Protein AF-A0A1Q7I2U2-F1 (afdb_monomer_lite)

Foldseek 3Di:
DDDPDDPDPDPDDDDPVNVVVVVVVVVVVVLCVVVVNDDDCVSVVNQQDKFKKWWWWQDPVPGIDIDIDIDGDPDDDDQWDFAQDADPVRHGRRGTTGTDDIDGD

Structure (mmCIF, N/CA/C/O backbone):
data_AF-A0A1Q7I2U2-F1
#
_entry.id   AF-A0A1Q7I2U2-F1
#
loop_
_atom_site.group_PDB
_atom_site.id
_atom_site.type_symbol
_atom_site.label_atom_id
_atom_site.label_alt_id
_atom_site.label_comp_id
_atom_site.label_asym_id
_atom_site.label_entity_id
_atom_site.label_seq_id
_atom_site.pdbx_PDB_ins_code
_atom_site.Cartn_x
_atom_site.Cartn_y
_atom_site.Cartn_z
_atom_site.occupancy
_atom_site.B_iso_or_equiv
_atom_site.auth_seq_id
_atom_site.auth_comp_id
_atom_site.auth_asym_id
_a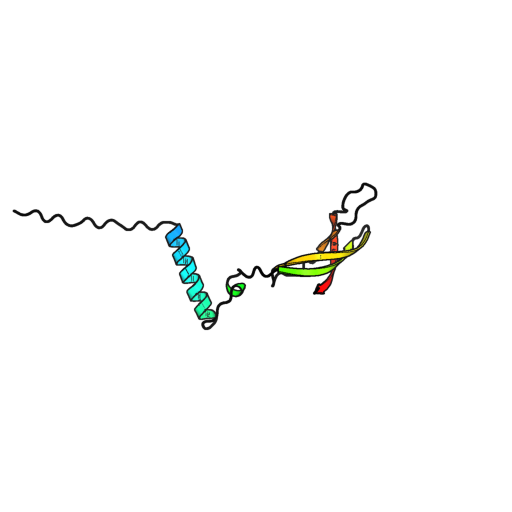tom_site.auth_atom_id
_atom_site.pdbx_PDB_model_num
ATOM 1 N N . MET A 1 1 ? -38.841 36.079 50.024 1.00 41.06 1 MET A N 1
ATOM 2 C CA . MET A 1 1 ? -39.007 35.279 48.791 1.00 41.06 1 MET A CA 1
ATOM 3 C C . MET A 1 1 ? -37.621 35.013 48.228 1.00 41.06 1 MET A C 1
ATOM 5 O O . MET A 1 1 ? -36.974 35.959 47.807 1.00 41.06 1 MET A O 1
ATOM 9 N N . ALA A 1 2 ? -37.126 33.779 48.329 1.00 47.91 2 ALA A N 1
ATOM 10 C CA . ALA A 1 2 ? -35.816 33.395 47.809 1.00 47.91 2 ALA A CA 1
ATOM 11 C C . ALA A 1 2 ? -36.003 32.769 46.422 1.00 47.91 2 ALA A C 1
ATOM 13 O O . ALA A 1 2 ? -36.663 31.742 46.289 1.00 47.91 2 ALA A O 1
ATOM 14 N N . THR A 1 3 ? -35.464 33.411 45.390 1.00 49.97 3 THR A N 1
ATOM 15 C CA . THR A 1 3 ? -35.403 32.873 44.030 1.00 49.97 3 THR A CA 1
ATOM 16 C C . THR A 1 3 ? -34.337 31.786 43.974 1.00 49.97 3 THR A C 1
ATOM 18 O O . THR A 1 3 ? -33.142 32.072 43.913 1.00 49.97 3 THR A O 1
ATOM 21 N N . THR A 1 4 ? -34.765 30.528 44.008 1.00 52.25 4 THR A N 1
ATOM 22 C CA . THR A 1 4 ? -33.926 29.370 43.698 1.00 52.25 4 THR A CA 1
ATOM 23 C C . THR A 1 4 ? -33.641 29.350 42.198 1.00 52.25 4 THR A C 1
ATOM 25 O O . THR A 1 4 ? -34.415 28.839 41.394 1.00 52.25 4 THR A O 1
ATOM 28 N N . SER A 1 5 ? -32.514 29.946 41.809 1.00 57.59 5 SER A N 1
ATOM 29 C CA . SER A 1 5 ? -31.945 29.797 40.469 1.00 57.59 5 SER A CA 1
ATOM 30 C C . SER A 1 5 ? -31.519 28.340 40.276 1.00 57.59 5 SER A C 1
ATOM 32 O O . SER A 1 5 ? -30.602 27.859 40.940 1.00 57.59 5 SER A O 1
ATOM 34 N N . THR A 1 6 ? -32.216 27.605 39.411 1.00 61.69 6 THR A N 1
ATOM 35 C CA . THR A 1 6 ? -31.819 26.247 39.024 1.00 61.69 6 THR A CA 1
ATOM 36 C C . THR A 1 6 ? -30.572 26.345 38.138 1.00 61.69 6 THR A C 1
ATOM 38 O O . THR A 1 6 ? -30.612 27.069 37.139 1.00 61.69 6 THR A O 1
ATOM 41 N N . PRO A 1 7 ? -29.461 25.649 38.446 1.00 61.56 7 PRO A N 1
ATOM 42 C CA . PRO A 1 7 ? -28.278 25.699 37.601 1.00 61.56 7 PRO A CA 1
ATOM 43 C C . PRO A 1 7 ? -28.620 25.134 36.221 1.00 61.56 7 PRO A C 1
ATOM 45 O O . PRO A 1 7 ? -29.045 23.986 36.073 1.00 61.56 7 PRO A O 1
ATOM 48 N N . ARG A 1 8 ? -28.465 25.976 35.197 1.00 62.09 8 ARG A N 1
ATOM 49 C CA . ARG A 1 8 ? -28.658 25.614 33.794 1.00 62.09 8 ARG A CA 1
ATOM 50 C C . ARG A 1 8 ? -27.612 24.550 33.461 1.00 62.09 8 ARG A C 1
ATOM 52 O O . ARG A 1 8 ? -26.428 24.865 33.424 1.00 62.09 8 ARG A O 1
ATOM 59 N N . ARG A 1 9 ? -28.028 23.290 33.277 1.00 63.31 9 ARG A N 1
ATOM 60 C CA . ARG A 1 9 ? -27.123 22.209 32.853 1.00 63.31 9 ARG A CA 1
ATOM 61 C C . ARG A 1 9 ? -26.503 22.614 31.520 1.00 63.31 9 ARG A C 1
ATOM 63 O O . ARG A 1 9 ? -27.191 22.648 30.502 1.00 63.31 9 ARG A O 1
ATOM 70 N N . THR A 1 10 ? -25.224 22.961 31.540 1.00 61.22 10 THR A N 1
ATOM 71 C CA . THR A 1 10 ? -24.436 23.185 30.335 1.00 61.22 10 THR A CA 1
ATOM 72 C C . THR A 1 10 ? -24.393 21.857 29.593 1.00 61.22 10 THR A C 1
ATOM 74 O O . THR A 1 10 ? -23.891 20.867 30.125 1.00 61.22 10 THR A O 1
ATOM 77 N N . ALA A 1 11 ? -25.002 21.796 28.411 1.00 64.44 11 ALA A N 1
ATOM 78 C CA . ALA A 1 11 ? -24.933 20.603 27.585 1.00 64.44 11 ALA A CA 1
ATOM 79 C C . ALA A 1 11 ? -23.463 20.361 27.220 1.00 64.44 11 ALA A C 1
ATOM 81 O O . ALA A 1 11 ? -22.816 21.243 26.652 1.00 64.44 11 ALA A O 1
ATOM 82 N N . VAL A 1 12 ? -22.933 19.191 27.583 1.00 75.06 12 VAL A N 1
ATOM 83 C CA . VAL A 1 12 ? -21.618 18.744 27.117 1.00 75.06 12 VAL A CA 1
ATOM 84 C C . VAL A 1 12 ? -21.731 18.580 25.609 1.00 75.06 12 VAL A C 1
ATOM 86 O O . VAL A 1 12 ? -22.545 17.793 25.125 1.00 75.06 12 VAL A O 1
ATOM 89 N N . ARG A 1 13 ? -20.981 19.392 24.866 1.00 80.12 13 ARG A N 1
ATOM 90 C CA . ARG A 1 13 ? -21.000 19.372 23.409 1.00 80.12 13 ARG A CA 1
ATOM 91 C C . ARG A 1 13 ? -19.879 18.454 22.946 1.00 80.12 13 ARG A C 1
ATOM 93 O O . ARG A 1 13 ? -18.720 18.849 22.998 1.00 80.12 13 ARG A O 1
ATOM 100 N N . TRP A 1 14 ? -20.251 17.245 22.548 1.00 86.81 14 TRP A N 1
ATOM 101 C CA . TRP A 1 14 ? -19.338 16.283 21.944 1.00 86.81 14 TRP A CA 1
ATOM 102 C C . TRP A 1 14 ? -18.857 16.825 20.599 1.00 86.81 14 TRP A C 1
ATOM 104 O O . TRP A 1 14 ? -19.632 17.410 19.833 1.00 86.81 14 TRP A O 1
ATOM 114 N N . SER A 1 15 ? -17.557 16.719 20.364 1.00 92.44 15 SER A N 1
ATOM 115 C CA . SER A 1 15 ? -16.925 17.056 19.099 1.00 92.44 15 SER A CA 1
ATOM 116 C C . SER A 1 15 ? -16.860 15.826 18.195 1.00 92.44 15 SER A C 1
ATOM 118 O O . SER A 1 15 ? -16.913 14.695 18.665 1.00 92.44 15 SER A O 1
ATOM 120 N N . ALA A 1 16 ? -16.641 16.041 16.896 1.00 92.62 16 ALA A N 1
ATOM 121 C CA . ALA A 1 16 ? -16.389 14.941 15.964 1.00 92.62 16 ALA A CA 1
ATOM 122 C C . ALA A 1 16 ? -15.153 14.099 16.350 1.00 92.62 16 ALA A C 1
ATOM 124 O O . ALA A 1 16 ? -15.064 12.931 15.987 1.00 92.62 16 ALA A O 1
ATOM 125 N N . ALA A 1 17 ? -14.197 14.686 17.082 1.00 88.94 17 ALA A N 1
ATOM 126 C CA . ALA A 1 17 ? -13.045 13.955 17.597 1.00 88.94 17 ALA A CA 1
ATOM 127 C C . ALA A 1 17 ? -13.434 13.013 18.746 1.00 88.94 17 ALA A C 1
ATOM 129 O O . ALA A 1 17 ? -12.887 11.917 18.838 1.00 88.94 17 ALA A O 1
ATOM 130 N N . ASP A 1 18 ? -14.390 13.417 19.586 1.00 91.44 18 ASP A N 1
ATOM 131 C CA . ASP A 1 18 ? -14.888 12.576 20.676 1.00 91.44 18 ASP A CA 1
ATOM 132 C C . ASP A 1 18 ? -15.693 11.389 20.128 1.00 91.44 18 ASP A C 1
ATOM 134 O O . ASP A 1 18 ? -15.514 10.264 20.592 1.00 91.44 18 ASP A O 1
ATOM 138 N N . ASP A 1 19 ? -16.511 11.621 19.094 1.00 91.69 19 ASP A N 1
ATOM 139 C CA . ASP A 1 19 ? -17.245 10.559 18.394 1.00 91.69 19 ASP A CA 1
ATOM 140 C C . ASP A 1 19 ? -16.277 9.556 17.742 1.00 91.69 19 ASP A C 1
ATOM 142 O O . ASP A 1 19 ? -16.384 8.351 17.960 1.00 91.69 19 ASP A O 1
ATOM 146 N N . ALA A 1 20 ? -15.260 10.049 17.025 1.00 88.56 20 ALA A N 1
ATOM 147 C CA . ALA A 1 20 ? -14.247 9.194 16.406 1.00 88.56 20 ALA A CA 1
ATOM 148 C C . ALA A 1 20 ? -13.449 8.375 17.438 1.00 88.56 20 ALA A C 1
ATOM 150 O O . ALA A 1 20 ? -13.106 7.218 17.186 1.00 88.56 20 ALA A O 1
ATOM 151 N N . ALA A 1 21 ? -13.153 8.954 18.607 1.00 90.56 21 ALA A N 1
ATOM 152 C CA . ALA A 1 21 ? -12.481 8.242 19.689 1.00 90.56 21 ALA A CA 1
ATOM 153 C C . ALA A 1 21 ? -13.366 7.130 20.272 1.00 90.56 21 ALA A C 1
ATOM 155 O O . ALA A 1 21 ? -12.880 6.023 20.515 1.00 90.56 21 ALA A O 1
ATOM 156 N N . LEU A 1 22 ? -14.660 7.397 20.463 1.00 91.88 22 LEU A N 1
ATOM 157 C CA . LEU A 1 22 ? -15.614 6.399 20.938 1.00 91.88 22 LEU A CA 1
ATOM 158 C C . LEU A 1 22 ? -15.768 5.249 19.935 1.00 91.88 22 LEU A C 1
ATOM 160 O O . LEU A 1 22 ? -15.684 4.086 20.328 1.00 91.88 22 LEU A O 1
ATOM 164 N N . ASP A 1 23 ? -15.906 5.557 18.646 1.00 91.50 23 ASP A N 1
ATOM 165 C CA . ASP A 1 23 ? -15.997 4.554 17.580 1.00 91.50 23 ASP A CA 1
ATOM 166 C C . ASP A 1 23 ? -14.751 3.660 17.525 1.00 91.50 23 ASP A C 1
ATOM 168 O O . ASP A 1 23 ? -14.856 2.441 17.337 1.00 91.50 23 ASP A O 1
ATOM 172 N N . ALA A 1 24 ? -13.564 4.237 17.738 1.00 87.44 24 ALA A N 1
ATOM 173 C CA . ALA A 1 24 ? -12.317 3.483 17.812 1.00 87.44 24 ALA A CA 1
ATOM 174 C C . ALA A 1 24 ? -12.292 2.525 19.016 1.00 87.44 24 ALA A C 1
ATOM 176 O O . ALA A 1 24 ? -11.910 1.362 18.862 1.00 87.44 24 ALA A O 1
ATOM 177 N N . ILE A 1 25 ? -12.736 2.977 20.196 1.00 91.25 25 ILE A N 1
ATOM 178 C CA . ILE A 1 25 ? -12.818 2.146 21.409 1.00 91.25 25 ILE A CA 1
ATOM 179 C C . ILE A 1 25 ? -13.788 0.980 21.197 1.00 91.25 25 ILE A C 1
ATOM 181 O O . ILE A 1 25 ? -13.416 -0.171 21.420 1.00 91.25 25 ILE A O 1
ATOM 185 N N . LEU A 1 26 ? -14.997 1.256 20.705 1.00 92.00 26 LEU A N 1
ATOM 186 C CA . LEU A 1 26 ? -16.014 0.229 20.458 1.00 92.00 26 LEU A CA 1
ATOM 187 C C . LEU A 1 26 ? -15.553 -0.789 19.403 1.00 92.00 26 LEU A C 1
ATOM 189 O O . LEU A 1 26 ? -15.792 -1.992 19.529 1.00 92.00 26 LEU A O 1
ATOM 193 N N . SER A 1 27 ? -14.842 -0.325 18.374 1.00 88.88 27 SER A N 1
ATOM 194 C CA . SER A 1 27 ? -14.245 -1.201 17.364 1.00 88.88 27 SER A CA 1
ATOM 195 C C . SER A 1 27 ? -13.176 -2.117 17.961 1.00 88.88 27 SER A C 1
ATOM 197 O O . SER A 1 27 ? -13.142 -3.305 17.634 1.00 88.88 27 SER A O 1
ATOM 199 N N . LEU A 1 28 ? -12.333 -1.595 18.857 1.00 89.69 28 LEU A N 1
ATOM 200 C CA . LEU A 1 28 ? -11.307 -2.377 19.546 1.00 89.69 28 LEU A CA 1
ATOM 201 C C . LEU A 1 28 ? -11.920 -3.426 20.480 1.00 89.69 28 LEU A C 1
ATOM 203 O O . LEU A 1 28 ? -11.465 -4.567 20.474 1.00 89.69 28 LEU A O 1
ATOM 207 N N . GLU A 1 29 ? -12.962 -3.080 21.240 1.00 89.88 29 GLU A N 1
ATOM 208 C CA . GLU A 1 29 ? -13.672 -4.026 22.114 1.00 89.88 29 GLU A CA 1
ATOM 209 C C . GLU A 1 29 ? -14.261 -5.199 21.325 1.00 89.88 29 GLU A C 1
ATOM 211 O O . GLU A 1 29 ? -14.131 -6.358 21.730 1.00 89.88 29 GLU A O 1
ATOM 216 N N . ARG A 1 30 ? -14.855 -4.915 20.161 1.00 91.56 30 ARG A N 1
ATOM 217 C CA . ARG A 1 30 ? -15.371 -5.952 19.264 1.00 91.56 30 ARG A CA 1
ATOM 218 C C . ARG A 1 30 ? -14.259 -6.897 18.807 1.00 91.56 30 ARG A C 1
ATOM 220 O O . ARG A 1 30 ? -14.398 -8.110 18.950 1.00 91.56 30 ARG A O 1
ATOM 227 N N . ILE A 1 31 ? -13.150 -6.351 18.302 1.00 89.19 31 ILE A N 1
ATOM 228 C CA . ILE A 1 31 ? -12.000 -7.145 17.836 1.00 89.19 31 ILE A CA 1
ATOM 229 C C . ILE A 1 31 ? -11.409 -7.968 18.991 1.00 89.19 31 ILE A C 1
ATOM 231 O O . ILE A 1 31 ? -11.087 -9.142 18.819 1.00 89.19 31 ILE A O 1
ATOM 235 N N . TRP A 1 32 ? -11.311 -7.386 20.186 1.00 90.44 32 TRP A N 1
ATOM 236 C CA . TRP A 1 32 ? -10.834 -8.064 21.390 1.00 90.44 32 TRP A CA 1
ATOM 237 C C . TRP A 1 32 ? -11.686 -9.282 21.753 1.00 90.44 32 TRP A C 1
ATOM 239 O O . TRP A 1 32 ? -11.143 -10.353 22.040 1.00 90.44 32 TRP A O 1
ATOM 249 N N . GLY A 1 33 ? -13.013 -9.138 21.696 1.00 91.00 33 GLY A N 1
ATOM 250 C CA . GLY A 1 33 ? -13.949 -10.242 21.892 1.00 91.00 33 GLY A CA 1
ATOM 251 C C . GLY A 1 33 ? -13.797 -11.333 20.830 1.00 91.00 33 GLY A C 1
ATOM 252 O O . GLY A 1 33 ? -13.672 -12.507 21.172 1.00 91.00 33 GLY A O 1
ATOM 253 N N . GLU A 1 34 ? -13.733 -10.950 19.552 1.00 91.62 34 GLU A N 1
ATOM 254 C CA . GLU A 1 34 ? -13.554 -11.874 18.419 1.00 91.62 34 GLU A CA 1
ATOM 255 C C . GLU A 1 34 ? -12.253 -12.684 18.512 1.00 91.62 34 GLU A C 1
ATOM 257 O O . GLU A 1 34 ? -12.210 -13.846 18.107 1.00 91.62 34 GLU A O 1
ATOM 262 N N . LYS A 1 35 ? -11.193 -12.091 19.068 1.00 88.94 35 LYS A N 1
ATOM 263 C CA . LYS A 1 35 ? -9.869 -12.713 19.204 1.00 88.94 35 LYS A CA 1
ATOM 264 C C . LYS A 1 35 ? -9.630 -13.385 20.559 1.00 88.94 35 LYS A C 1
ATOM 266 O O . LYS A 1 35 ? -8.513 -13.816 20.835 1.00 88.94 35 LYS A O 1
ATOM 271 N N . GLY A 1 36 ? -10.649 -13.488 21.413 1.00 90.44 36 GLY A N 1
ATOM 272 C CA . GLY A 1 36 ? -10.541 -14.196 22.692 1.00 90.44 36 GLY A CA 1
ATOM 273 C C . GLY A 1 36 ? -9.580 -13.539 23.686 1.00 90.44 36 GLY A C 1
ATOM 274 O O . GLY A 1 36 ? -8.913 -14.235 24.447 1.00 90.44 36 GLY A O 1
ATOM 275 N N . GLY A 1 37 ? -9.494 -12.209 23.681 1.00 89.56 37 GLY A N 1
ATOM 276 C CA . GLY A 1 37 ? -8.688 -11.461 24.645 1.00 89.56 37 GLY A CA 1
ATOM 277 C C . GLY A 1 37 ? -7.219 -11.263 24.269 1.00 89.56 37 GLY A C 1
ATOM 278 O O . GLY A 1 37 ? -6.410 -10.906 25.122 1.00 89.56 37 GLY A O 1
ATOM 279 N N . HIS A 1 38 ? -6.861 -11.486 23.005 1.00 87.56 38 HIS A N 1
ATOM 280 C CA . HIS A 1 38 ? -5.521 -11.219 22.493 1.00 87.56 38 HIS A CA 1
ATOM 281 C C . HIS A 1 38 ? -5.596 -10.471 21.163 1.00 87.56 38 HIS A C 1
ATOM 283 O O . HIS A 1 38 ? -6.021 -11.026 20.158 1.00 87.56 38 HIS A O 1
ATOM 289 N N . VAL A 1 39 ? -5.158 -9.212 21.151 1.00 85.00 39 VAL A N 1
ATOM 290 C CA . VAL A 1 39 ? -5.111 -8.371 19.947 1.00 85.00 39 VAL A CA 1
ATOM 291 C C . VAL A 1 39 ? -3.671 -7.953 19.693 1.00 85.00 39 VAL A C 1
ATOM 293 O O . VAL A 1 39 ? -3.002 -7.434 20.586 1.00 85.00 39 VAL A O 1
ATOM 296 N N . THR A 1 40 ? -3.182 -8.187 18.479 1.00 80.75 40 THR A N 1
ATOM 297 C CA . THR A 1 40 ? -1.871 -7.718 18.018 1.00 80.75 40 THR A CA 1
ATOM 298 C C . THR A 1 40 ? -2.011 -6.444 17.183 1.00 80.75 40 THR A C 1
ATOM 300 O O . THR A 1 40 ? -3.090 -6.121 16.694 1.00 80.75 40 THR A O 1
ATOM 303 N N . LEU A 1 41 ? -0.905 -5.727 16.956 1.00 78.38 41 LEU A N 1
ATOM 304 C CA . LEU A 1 41 ? -0.899 -4.593 16.021 1.00 78.38 41 LEU A CA 1
ATOM 305 C C . LEU A 1 41 ? -1.296 -5.017 14.597 1.00 78.38 41 LEU A C 1
ATOM 307 O O . LEU A 1 41 ? -1.944 -4.247 13.896 1.00 78.38 41 LEU A O 1
ATOM 311 N N . ALA A 1 42 ? -0.974 -6.250 14.193 1.00 75.75 42 ALA A N 1
ATOM 312 C CA . ALA A 1 42 ? -1.389 -6.801 12.905 1.00 75.75 42 ALA A CA 1
ATOM 313 C C . ALA A 1 42 ? -2.911 -6.977 12.814 1.00 75.75 42 ALA A C 1
ATOM 315 O O . ALA A 1 42 ? -3.497 -6.661 11.782 1.00 75.75 42 ALA A O 1
ATOM 316 N N . ASP A 1 43 ? -3.568 -7.387 13.903 1.00 78.94 43 ASP A N 1
ATOM 317 C CA . ASP A 1 43 ? -5.034 -7.493 13.958 1.00 78.94 43 ASP A CA 1
ATOM 318 C C . ASP A 1 43 ? -5.733 -6.130 13.829 1.00 78.94 43 ASP A C 1
ATOM 320 O O . ASP A 1 43 ? -6.908 -6.070 13.474 1.00 78.94 43 ASP A O 1
ATOM 324 N N . LEU A 1 44 ? -5.006 -5.039 14.089 1.00 77.06 44 LEU A N 1
ATOM 325 C CA . LEU A 1 44 ? -5.469 -3.661 13.924 1.00 77.06 44 LEU A CA 1
ATOM 326 C C . LEU A 1 44 ? -5.040 -3.036 12.585 1.00 77.06 44 LEU A C 1
ATOM 328 O O . LEU A 1 44 ? -5.322 -1.865 12.346 1.00 77.06 44 LEU A O 1
ATOM 332 N N . GLY A 1 45 ? -4.337 -3.780 11.723 1.00 73.25 45 GLY A N 1
ATOM 333 C CA . GLY A 1 45 ? -3.770 -3.248 10.478 1.00 73.25 45 GLY A CA 1
ATOM 334 C C . GLY A 1 45 ? -2.621 -2.252 10.690 1.00 73.25 45 GLY A C 1
ATOM 335 O O . GLY A 1 45 ? -2.318 -1.468 9.798 1.00 73.25 45 GLY A O 1
ATOM 336 N N . LEU A 1 46 ? -1.987 -2.267 11.867 1.00 72.25 46 LEU A N 1
ATOM 337 C CA . LEU A 1 46 ? -0.920 -1.348 12.286 1.00 72.25 46 LEU A CA 1
ATOM 3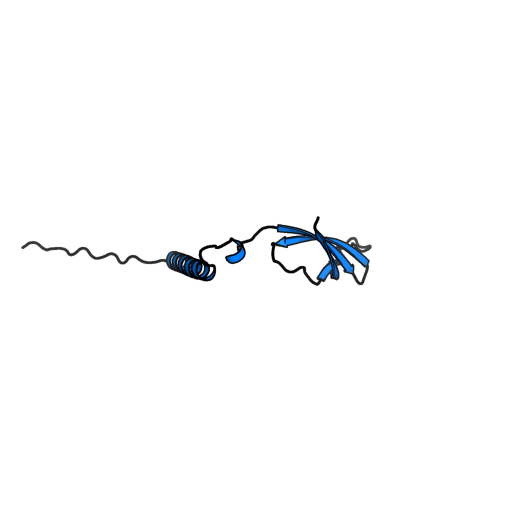38 C C . LEU A 1 46 ? 0.474 -1.999 12.279 1.00 72.25 46 LEU A C 1
ATOM 340 O O . LEU A 1 46 ? 1.422 -1.441 12.836 1.00 72.25 46 LEU A O 1
ATOM 344 N N . ASP A 1 47 ? 0.621 -3.193 11.702 1.00 68.81 47 ASP A N 1
ATOM 345 C CA . ASP A 1 47 ? 1.918 -3.869 11.632 1.00 68.81 47 ASP A CA 1
ATOM 346 C C . ASP A 1 47 ? 2.816 -3.226 10.566 1.00 68.81 47 ASP A C 1
ATOM 348 O O . ASP A 1 47 ? 2.771 -3.562 9.387 1.00 68.81 47 ASP A O 1
ATOM 352 N N . ALA A 1 48 ? 3.642 -2.278 11.011 1.00 66.19 48 ALA A N 1
ATOM 353 C CA . ALA A 1 48 ? 4.622 -1.574 10.189 1.00 66.19 48 ALA A CA 1
ATOM 354 C C . ALA A 1 48 ? 5.986 -2.288 10.122 1.00 66.19 48 ALA A C 1
ATOM 356 O O . ALA A 1 48 ? 6.988 -1.670 9.754 1.00 66.19 48 ALA A O 1
ATOM 357 N N . ARG A 1 49 ? 6.082 -3.565 10.527 1.00 73.50 49 ARG A N 1
ATOM 358 C CA . ARG A 1 49 ? 7.343 -4.309 10.414 1.00 73.50 49 ARG A CA 1
ATOM 359 C C . ARG A 1 49 ? 7.721 -4.426 8.944 1.00 73.50 49 ARG A C 1
ATOM 361 O O . ARG A 1 49 ? 7.029 -5.080 8.176 1.00 73.50 49 ARG A O 1
ATOM 368 N N . LEU A 1 50 ? 8.829 -3.803 8.561 1.00 78.50 50 LEU A N 1
ATOM 369 C CA . LEU A 1 50 ? 9.347 -3.877 7.200 1.00 78.50 50 LEU A CA 1
ATOM 370 C C . LEU A 1 50 ? 10.082 -5.205 6.982 1.00 78.50 50 LEU A C 1
ATOM 372 O O . LEU A 1 50 ? 10.811 -5.678 7.856 1.00 78.50 50 LEU A O 1
ATOM 376 N N . ARG A 1 51 ? 9.924 -5.786 5.795 1.00 82.19 51 ARG A N 1
ATOM 377 C CA . ARG A 1 51 ? 10.709 -6.911 5.288 1.00 82.19 51 ARG A CA 1
ATOM 378 C C . ARG A 1 51 ? 11.470 -6.446 4.057 1.00 82.19 51 ARG A C 1
ATOM 380 O O . ARG A 1 51 ? 10.881 -5.848 3.161 1.00 82.19 51 ARG A O 1
ATOM 387 N N . VAL A 1 52 ? 12.763 -6.755 4.019 1.00 86.38 52 VAL A N 1
ATOM 388 C CA . VAL A 1 52 ? 13.604 -6.556 2.836 1.00 86.38 52 VAL A CA 1
ATOM 389 C C . VAL A 1 52 ? 13.767 -7.902 2.140 1.00 86.38 52 VAL A C 1
ATOM 391 O O . VAL A 1 52 ? 14.087 -8.904 2.782 1.00 86.38 52 VAL A O 1
ATOM 394 N N . LEU A 1 53 ? 13.492 -7.939 0.842 1.00 87.12 53 LEU A N 1
ATOM 395 C CA . LEU A 1 53 ? 13.595 -9.123 -0.004 1.00 87.12 53 LEU A CA 1
ATOM 396 C C . LEU A 1 53 ? 14.518 -8.851 -1.183 1.00 87.12 53 LEU A C 1
ATOM 398 O O . LEU A 1 53 ? 14.440 -7.779 -1.781 1.00 87.12 53 LEU A O 1
ATOM 402 N N . SER A 1 54 ? 15.298 -9.854 -1.578 1.00 90.56 54 SER A N 1
ATOM 403 C CA . SER A 1 54 ? 15.943 -9.870 -2.887 1.00 90.56 54 SER A CA 1
ATOM 404 C C . SER A 1 54 ? 14.956 -10.427 -3.903 1.00 90.56 54 SER A C 1
ATOM 406 O O . SER A 1 54 ? 14.561 -11.588 -3.802 1.00 90.56 54 SER A O 1
ATOM 408 N N . ILE A 1 55 ? 14.518 -9.614 -4.862 1.00 92.12 55 ILE A N 1
ATOM 409 C CA . ILE A 1 55 ? 13.588 -10.019 -5.919 1.00 92.12 55 ILE A CA 1
ATOM 410 C C . ILE A 1 55 ? 14.338 -10.148 -7.239 1.00 92.12 55 ILE A C 1
ATOM 412 O O . ILE A 1 55 ? 15.005 -9.207 -7.666 1.00 92.12 55 ILE A O 1
ATOM 416 N N . ALA A 1 56 ? 14.153 -11.273 -7.930 1.00 93.44 56 ALA A N 1
ATOM 417 C CA . ALA A 1 56 ? 14.566 -11.433 -9.320 1.00 93.44 56 ALA A CA 1
ATOM 418 C C . ALA A 1 56 ? 13.376 -11.214 -10.264 1.00 93.44 56 ALA A C 1
ATOM 420 O O . ALA A 1 56 ? 12.302 -11.789 -10.070 1.00 93.44 56 ALA A O 1
ATOM 421 N N . ALA A 1 57 ? 13.575 -10.427 -11.319 1.00 94.06 57 ALA A N 1
ATOM 422 C CA . ALA A 1 57 ? 12.563 -10.127 -12.328 1.00 94.06 57 ALA A CA 1
ATOM 423 C C . ALA A 1 57 ? 13.131 -10.204 -13.752 1.00 94.06 57 ALA A C 1
ATOM 425 O O . ALA A 1 57 ? 14.346 -10.236 -13.961 1.00 94.06 57 ALA A O 1
ATOM 426 N N . ASN A 1 58 ? 12.243 -10.266 -14.747 1.00 94.19 58 ASN A N 1
ATOM 427 C CA . ASN A 1 58 ? 12.610 -10.285 -16.163 1.00 94.19 58 ASN A CA 1
ATOM 428 C C . ASN A 1 58 ? 12.006 -9.085 -16.904 1.00 94.19 58 ASN A C 1
ATOM 430 O O . ASN A 1 58 ? 10.786 -8.946 -16.985 1.00 94.19 58 ASN A O 1
ATOM 434 N N . CYS A 1 59 ? 12.880 -8.233 -17.437 1.00 93.25 59 CYS A N 1
ATOM 435 C CA . CYS A 1 59 ? 12.539 -7.121 -18.313 1.00 93.25 59 CYS A CA 1
ATOM 436 C C . CYS A 1 59 ? 12.613 -7.568 -19.775 1.00 93.25 59 CYS A C 1
ATOM 438 O O . CYS A 1 59 ? 13.599 -8.175 -20.193 1.00 93.25 59 CYS A O 1
ATOM 440 N N . ILE A 1 60 ? 11.624 -7.184 -20.584 1.00 91.50 60 ILE A N 1
ATOM 441 C CA . ILE A 1 60 ? 11.602 -7.502 -22.019 1.00 91.50 60 ILE A CA 1
ATOM 442 C C . ILE A 1 60 ? 12.757 -6.858 -22.807 1.00 91.50 60 ILE A C 1
ATOM 444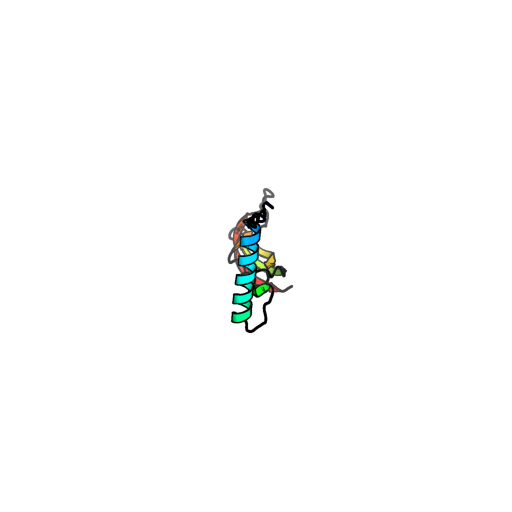 O O . ILE A 1 60 ? 13.181 -7.401 -23.822 1.00 91.50 60 ILE A O 1
ATOM 448 N N . ALA A 1 61 ? 13.275 -5.716 -22.341 1.00 90.25 61 ALA A N 1
ATOM 449 C CA . ALA A 1 61 ? 14.347 -4.979 -23.011 1.00 90.25 61 ALA A CA 1
ATOM 450 C C . ALA A 1 61 ? 15.751 -5.400 -22.547 1.00 90.25 61 ALA A C 1
ATOM 452 O O . ALA A 1 61 ? 16.672 -5.467 -23.355 1.00 90.25 61 ALA A O 1
ATOM 453 N N . HIS A 1 62 ? 15.917 -5.689 -21.252 1.00 90.44 62 HIS A N 1
ATOM 454 C CA . HIS A 1 62 ? 17.236 -5.886 -20.634 1.00 90.44 62 HIS A CA 1
ATOM 455 C C . HIS A 1 62 ? 17.469 -7.301 -20.084 1.00 90.44 62 HIS A C 1
ATOM 457 O O . HIS A 1 62 ? 18.574 -7.622 -19.653 1.00 90.44 62 HIS A O 1
ATOM 463 N N . GLY A 1 63 ? 16.455 -8.167 -20.104 1.00 90.56 63 GLY A N 1
ATOM 464 C CA . GLY A 1 63 ? 16.546 -9.523 -19.575 1.00 90.56 63 GLY A CA 1
ATOM 465 C C . GLY A 1 63 ? 16.408 -9.585 -18.053 1.00 90.56 63 GLY A C 1
ATOM 466 O O . GLY A 1 63 ? 15.634 -8.844 -17.449 1.00 90.56 63 GLY A O 1
ATOM 467 N N . ASN A 1 64 ? 17.103 -10.538 -17.430 1.00 91.94 64 ASN A N 1
ATOM 468 C CA . ASN A 1 64 ? 16.982 -10.786 -15.992 1.00 91.94 64 ASN A CA 1
ATOM 469 C C . ASN A 1 64 ? 17.738 -9.731 -15.177 1.00 91.94 64 ASN A C 1
ATOM 471 O O . ASN A 1 64 ? 18.875 -9.399 -15.500 1.00 91.94 64 ASN A O 1
ATOM 475 N N . PHE A 1 65 ? 17.138 -9.285 -14.078 1.00 91.62 65 PHE A N 1
ATOM 476 C CA . PHE A 1 65 ? 17.777 -8.420 -13.089 1.00 91.62 65 PHE A CA 1
ATOM 477 C C . PHE A 1 65 ? 17.310 -8.786 -11.678 1.00 91.62 65 PHE A C 1
ATOM 479 O O . PHE A 1 65 ? 16.284 -9.451 -11.508 1.00 91.62 65 PHE A O 1
ATOM 486 N N . ALA A 1 66 ? 18.081 -8.372 -10.675 1.00 90.94 66 ALA A N 1
ATOM 487 C CA . ALA A 1 66 ? 17.760 -8.556 -9.267 1.00 90.94 66 ALA A CA 1
ATOM 488 C C . ALA A 1 66 ? 17.796 -7.208 -8.549 1.00 90.94 66 ALA A C 1
ATOM 490 O O . ALA A 1 66 ? 18.620 -6.355 -8.881 1.00 90.94 66 ALA A O 1
ATOM 491 N N . ARG A 1 67 ? 16.908 -7.020 -7.574 1.00 88.62 67 ARG A N 1
ATOM 492 C CA . ARG A 1 67 ? 16.854 -5.806 -6.761 1.00 88.62 67 ARG A CA 1
ATOM 493 C C . ARG A 1 67 ? 16.260 -6.058 -5.391 1.00 88.62 67 ARG A C 1
ATOM 495 O O . ARG A 1 67 ? 15.499 -7.002 -5.196 1.00 88.62 67 ARG A O 1
ATOM 502 N N . GLU A 1 68 ? 16.564 -5.154 -4.475 1.00 90.38 68 GLU A N 1
ATOM 503 C CA . GLU A 1 68 ? 15.903 -5.120 -3.181 1.00 90.38 68 GLU A CA 1
ATOM 504 C C . GLU A 1 68 ? 14.474 -4.578 -3.318 1.00 90.38 68 GLU A C 1
ATOM 506 O O . GLU A 1 68 ? 14.176 -3.657 -4.095 1.00 90.38 68 GLU A O 1
ATOM 511 N N . TRP A 1 69 ? 13.582 -5.172 -2.538 1.00 88.88 69 TRP A N 1
ATOM 512 C CA . TRP A 1 69 ? 12.225 -4.711 -2.316 1.00 88.88 69 TRP A CA 1
ATOM 513 C C . TRP A 1 69 ? 11.969 -4.603 -0.825 1.00 88.88 69 TRP A C 1
ATOM 515 O O . TRP A 1 69 ? 12.353 -5.483 -0.057 1.00 88.88 69 TRP A O 1
ATOM 525 N N . VAL A 1 70 ? 11.301 -3.522 -0.439 1.00 88.06 70 VAL A N 1
ATOM 526 C CA . VAL A 1 70 ? 10.916 -3.244 0.939 1.00 88.06 70 VAL A CA 1
ATOM 527 C C . VAL A 1 70 ? 9.400 -3.146 0.977 1.00 88.06 70 VAL A C 1
ATOM 529 O O . VAL A 1 70 ? 8.827 -2.349 0.236 1.00 88.06 70 VAL A O 1
ATOM 532 N N . GLY A 1 71 ? 8.770 -3.931 1.841 1.00 84.88 71 GLY A N 1
ATOM 533 C CA . GLY A 1 71 ? 7.333 -3.847 2.095 1.00 84.88 71 GLY A CA 1
ATOM 534 C C . GLY A 1 71 ? 6.984 -4.265 3.514 1.00 84.88 71 GLY A C 1
ATOM 535 O O . GLY A 1 71 ? 7.845 -4.723 4.270 1.00 84.88 71 GLY A O 1
ATOM 536 N N . CYS A 1 72 ? 5.729 -4.077 3.896 1.00 81.38 72 CYS A N 1
ATOM 537 C CA . CYS A 1 72 ? 5.254 -4.408 5.235 1.00 81.38 72 CYS A CA 1
ATOM 538 C C . CYS A 1 72 ? 5.042 -5.919 5.397 1.00 81.38 72 CYS A C 1
ATOM 540 O O . CYS A 1 72 ? 4.741 -6.656 4.454 1.00 81.38 72 CYS A O 1
ATOM 542 N N . LEU A 1 73 ? 5.189 -6.405 6.626 1.00 71.19 73 LEU A N 1
ATOM 543 C CA . LEU A 1 73 ? 4.948 -7.794 6.971 1.00 71.19 73 LEU A CA 1
ATOM 544 C C . LEU A 1 73 ? 3.466 -8.128 6.744 1.00 71.19 73 LEU A C 1
ATOM 546 O O . LEU A 1 73 ? 2.593 -7.617 7.435 1.00 71.19 73 LEU A O 1
ATOM 550 N N . GLY A 1 74 ? 3.198 -9.002 5.773 1.00 70.81 74 GLY A N 1
ATOM 551 C CA . GLY A 1 74 ? 1.841 -9.382 5.364 1.00 70.81 74 GLY A CA 1
ATOM 552 C C . GLY A 1 74 ? 1.394 -8.781 4.029 1.00 70.81 74 GLY A C 1
ATOM 553 O O . GLY A 1 74 ? 0.398 -9.245 3.477 1.00 70.81 74 GLY A O 1
ATOM 554 N N . GLU A 1 75 ? 2.137 -7.824 3.464 1.00 76.19 75 GLU A N 1
ATOM 555 C C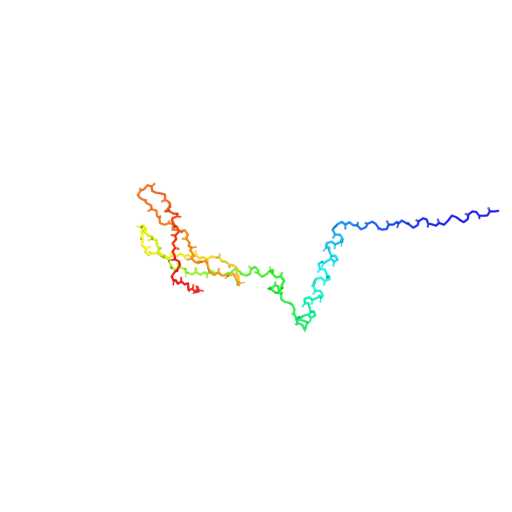A . GLU A 1 75 ? 1.920 -7.397 2.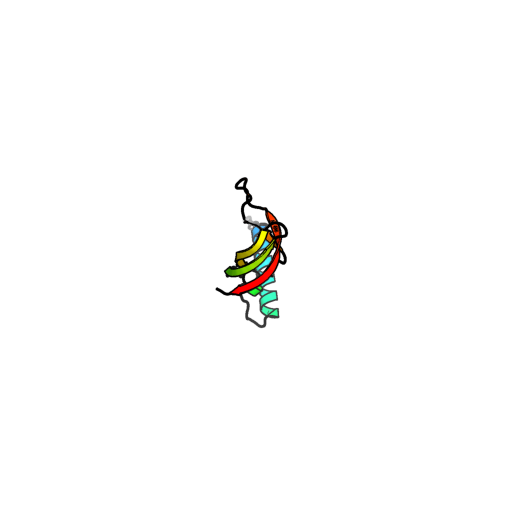081 1.00 76.19 75 GLU A CA 1
ATOM 556 C C . GLU A 1 75 ? 2.275 -8.520 1.102 1.00 76.19 75 GLU A C 1
ATOM 558 O O . GLU A 1 75 ? 3.236 -9.276 1.291 1.00 76.19 75 GLU A O 1
ATOM 563 N N . LEU A 1 76 ? 1.479 -8.624 0.038 1.00 81.25 76 LEU A N 1
ATOM 564 C CA . LEU A 1 76 ? 1.770 -9.527 -1.064 1.00 81.25 76 LEU A CA 1
ATOM 565 C C . LEU A 1 76 ? 2.950 -8.981 -1.866 1.00 81.25 76 LEU A C 1
ATOM 567 O O . LEU A 1 76 ? 3.033 -7.785 -2.148 1.00 81.25 76 LEU A O 1
ATOM 571 N N . LEU A 1 77 ? 3.842 -9.885 -2.269 1.00 85.88 77 LEU A N 1
ATOM 572 C CA . LEU A 1 77 ? 4.894 -9.562 -3.221 1.00 85.88 77 LEU A CA 1
ATOM 573 C C . LEU A 1 77 ? 4.248 -9.047 -4.520 1.00 85.88 77 LEU A C 1
ATOM 575 O O . LEU A 1 77 ? 3.310 -9.687 -5.006 1.00 85.88 77 LEU A O 1
ATOM 579 N N . PRO A 1 78 ? 4.725 -7.935 -5.103 1.00 88.25 78 PRO A N 1
ATOM 580 C CA . PRO A 1 78 ? 4.178 -7.456 -6.362 1.00 88.25 78 PRO A CA 1
ATOM 581 C C . PRO A 1 78 ? 4.444 -8.464 -7.487 1.00 88.25 78 PRO A C 1
ATOM 583 O O . PRO A 1 78 ? 5.521 -9.056 -7.563 1.00 88.25 78 PRO A O 1
ATOM 586 N N . GLU A 1 79 ? 3.478 -8.638 -8.390 1.00 92.25 79 GLU A N 1
ATOM 587 C CA . GLU A 1 79 ? 3.648 -9.499 -9.572 1.00 92.25 79 GLU A CA 1
ATOM 588 C C . GLU A 1 79 ? 4.619 -8.889 -10.596 1.00 92.25 79 GLU A C 1
ATOM 590 O O . GLU A 1 79 ? 5.281 -9.608 -11.353 1.00 92.25 79 GLU A O 1
ATOM 595 N N . GLU A 1 80 ? 4.732 -7.559 -10.597 1.00 93.00 80 GLU A N 1
ATOM 596 C CA . GLU A 1 80 ? 5.575 -6.789 -11.503 1.00 93.00 80 GLU A CA 1
ATOM 597 C C . GLU A 1 80 ? 6.312 -5.668 -10.768 1.00 93.00 80 GLU A C 1
ATOM 599 O O . GLU A 1 80 ? 5.777 -5.023 -9.866 1.00 93.00 80 GLU A O 1
ATOM 604 N N . ILE A 1 81 ? 7.544 -5.402 -11.192 1.00 91.38 81 ILE A N 1
ATOM 605 C CA . ILE A 1 81 ? 8.356 -4.274 -10.729 1.00 91.38 81 ILE A CA 1
ATOM 606 C C . ILE A 1 81 ? 8.929 -3.521 -11.928 1.00 91.38 81 ILE A C 1
ATOM 608 O O . ILE A 1 81 ? 9.177 -4.107 -12.981 1.00 91.38 81 ILE A O 1
ATOM 612 N N . ALA A 1 82 ? 9.160 -2.217 -11.786 1.00 91.38 82 ALA A N 1
ATOM 613 C CA . ALA A 1 82 ? 9.792 -1.435 -12.844 1.00 91.38 82 ALA A CA 1
ATOM 614 C C . ALA A 1 82 ? 11.277 -1.806 -12.983 1.00 91.38 82 ALA A C 1
ATOM 616 O O . ALA A 1 82 ? 12.007 -1.867 -11.986 1.00 91.38 82 ALA A O 1
ATOM 617 N N . CYS A 1 83 ? 11.720 -2.025 -14.222 1.00 91.31 83 CYS A N 1
ATOM 618 C CA . CYS A 1 83 ? 13.131 -2.197 -14.547 1.00 91.31 83 CYS A CA 1
ATOM 619 C C . CYS A 1 83 ? 13.890 -0.885 -14.313 1.00 91.31 83 CYS A C 1
ATOM 621 O O . CYS A 1 83 ? 13.529 0.158 -14.857 1.00 91.31 83 CYS A O 1
ATOM 623 N N . ASP A 1 84 ? 14.958 -0.942 -13.532 1.00 87.75 84 ASP A N 1
ATOM 624 C CA . ASP A 1 84 ? 15.826 0.184 -13.177 1.00 87.75 84 ASP A CA 1
ATOM 625 C C . ASP A 1 84 ? 17.165 0.175 -13.934 1.00 87.75 84 ASP A C 1
ATOM 627 O O . ASP A 1 84 ? 17.996 1.063 -13.746 1.00 87.75 84 ASP A O 1
ATOM 631 N N . LEU A 1 85 ? 17.372 -0.790 -14.835 1.00 88.69 85 LEU A N 1
ATOM 632 C CA . LEU A 1 85 ? 18.531 -0.806 -15.722 1.00 88.69 85 LEU A CA 1
ATOM 633 C C . LEU A 1 85 ? 18.477 0.375 -16.690 1.00 88.69 85 LEU A C 1
ATOM 635 O O . LEU A 1 85 ? 17.408 0.756 -17.168 1.00 88.69 85 LEU A O 1
ATOM 639 N N . HIS A 1 86 ? 19.639 0.964 -16.956 1.00 86.56 86 HIS A N 1
ATOM 640 C CA . HIS A 1 86 ? 19.742 2.190 -17.736 1.00 86.56 86 HIS A CA 1
ATOM 641 C C . HIS A 1 86 ? 20.070 1.886 -19.197 1.00 86.56 86 HIS A C 1
ATOM 643 O O . HIS A 1 86 ? 20.948 1.071 -19.488 1.00 86.56 86 HIS A O 1
ATOM 649 N N . GLY A 1 87 ? 19.368 2.563 -20.106 1.00 74.06 87 GLY A N 1
ATOM 650 C CA . GLY A 1 87 ? 19.696 2.563 -21.528 1.00 74.06 87 GLY A CA 1
ATOM 651 C C . GLY A 1 87 ? 20.974 3.353 -21.825 1.00 74.06 87 GLY A C 1
ATOM 652 O O . GLY A 1 87 ? 21.562 3.994 -20.952 1.00 74.06 87 GLY A O 1
ATOM 653 N N . LEU A 1 88 ? 21.396 3.352 -23.092 1.00 72.88 88 LEU A N 1
ATOM 654 C CA . LEU A 1 88 ? 22.563 4.120 -23.561 1.00 72.88 88 LEU A CA 1
ATOM 655 C C . LEU A 1 88 ? 22.416 5.639 -23.354 1.00 72.88 88 LEU A C 1
ATOM 657 O O . LEU A 1 88 ? 23.409 6.358 -23.314 1.00 72.88 88 LEU A O 1
ATOM 661 N N . ASP A 1 89 ? 21.183 6.122 -23.221 1.00 81.31 89 ASP A N 1
ATOM 662 C CA . ASP A 1 89 ? 20.827 7.513 -22.942 1.00 81.31 89 ASP A CA 1
ATOM 663 C C . ASP A 1 89 ? 20.888 7.873 -21.445 1.00 81.31 89 ASP A C 1
ATOM 665 O O . ASP A 1 89 ? 20.599 9.011 -21.071 1.00 81.31 89 ASP A O 1
ATOM 669 N N . GLY A 1 90 ? 21.255 6.917 -20.584 1.00 79.75 90 GLY A N 1
ATOM 670 C CA . GLY A 1 90 ? 21.370 7.116 -19.144 1.00 79.75 90 GLY A CA 1
ATOM 671 C C . GLY A 1 90 ? 20.026 7.263 -18.432 1.00 79.75 90 GLY A C 1
ATOM 672 O O . GLY A 1 90 ? 20.000 7.740 -17.299 1.00 79.75 90 GLY A O 1
ATOM 673 N N . ARG A 1 91 ? 18.907 6.877 -19.059 1.00 84.00 91 ARG A N 1
ATOM 674 C CA . ARG A 1 91 ? 17.589 6.832 -18.408 1.00 84.00 91 ARG A CA 1
ATOM 675 C C . ARG A 1 91 ? 17.277 5.423 -17.925 1.00 84.00 91 ARG A C 1
ATOM 677 O O . ARG A 1 91 ? 17.547 4.451 -18.630 1.00 84.00 91 ARG A O 1
ATOM 684 N N . ALA A 1 92 ? 16.675 5.322 -16.740 1.00 84.06 92 ALA A N 1
ATOM 685 C CA . ALA A 1 92 ? 16.135 4.061 -16.245 1.00 84.06 92 ALA A CA 1
ATOM 686 C C . ALA A 1 92 ? 15.033 3.555 -17.188 1.00 84.06 92 ALA A C 1
ATOM 688 O O . ALA A 1 92 ? 14.183 4.326 -17.636 1.00 84.06 92 ALA A O 1
ATOM 689 N N . CYS A 1 93 ? 15.052 2.256 -17.472 1.00 90.94 93 CYS A N 1
ATOM 690 C CA . CYS A 1 93 ? 14.151 1.596 -18.409 1.00 90.94 93 CYS A CA 1
ATOM 691 C C . CYS A 1 93 ? 12.671 1.841 -18.092 1.00 90.94 93 CYS A C 1
ATOM 693 O O . CYS A 1 93 ? 11.883 2.110 -18.993 1.00 90.94 93 CYS A O 1
ATOM 695 N N . GLY A 1 94 ? 12.279 1.704 -16.825 1.00 88.50 94 GLY A N 1
ATOM 696 C CA . GLY A 1 94 ? 10.914 1.918 -16.346 1.00 88.50 94 GLY A CA 1
ATOM 697 C C . GLY A 1 94 ? 9.890 0.867 -16.788 1.00 88.50 94 GLY A C 1
ATOM 698 O O . GLY A 1 94 ? 8.758 0.903 -16.315 1.00 88.50 94 GLY A O 1
ATOM 699 N N . MET A 1 95 ? 10.258 -0.079 -17.659 1.00 91.25 95 MET A N 1
ATOM 700 C CA . MET A 1 95 ? 9.324 -1.083 -18.173 1.00 91.25 95 MET A CA 1
ATOM 701 C C . MET A 1 95 ? 8.865 -2.048 -17.069 1.00 91.25 95 MET A C 1
ATOM 703 O O . MET A 1 95 ? 9.706 -2.507 -16.280 1.00 91.25 95 MET A O 1
ATOM 707 N N . PRO A 1 96 ? 7.566 -2.406 -17.029 1.00 91.25 96 PRO A N 1
ATOM 708 C CA . PRO A 1 96 ? 7.061 -3.413 -16.106 1.00 91.25 96 PRO A CA 1
ATOM 709 C C . PRO A 1 96 ? 7.759 -4.744 -16.377 1.00 91.25 96 PRO A C 1
ATOM 711 O O . PRO A 1 96 ? 7.932 -5.163 -17.523 1.00 91.25 96 PRO A O 1
ATOM 714 N N . SER A 1 97 ? 8.231 -5.374 -15.310 1.00 92.69 97 SER A N 1
ATOM 715 C CA . SER A 1 97 ? 9.038 -6.586 -15.365 1.00 92.69 97 SER A CA 1
ATOM 716 C C . SER A 1 97 ? 8.492 -7.607 -14.393 1.00 92.69 97 SER A C 1
ATOM 718 O O . SER A 1 97 ? 8.324 -7.319 -13.207 1.00 92.69 97 SER A O 1
ATOM 720 N N . ARG A 1 98 ? 8.239 -8.815 -14.891 1.00 93.75 98 ARG A N 1
ATOM 721 C CA . ARG A 1 98 ? 7.573 -9.855 -14.111 1.00 93.75 98 ARG A CA 1
ATOM 722 C C . ARG A 1 98 ? 8.505 -10.417 -13.050 1.00 93.75 98 ARG A C 1
ATOM 724 O O . ARG A 1 98 ? 9.621 -10.839 -13.371 1.00 93.75 98 ARG A O 1
ATOM 731 N N . VAL A 1 99 ? 8.029 -10.461 -11.812 1.00 91.12 99 VAL A N 1
ATOM 732 C CA . VAL A 1 99 ? 8.741 -11.075 -10.692 1.00 91.12 99 VAL A CA 1
ATOM 733 C C . VAL A 1 99 ? 8.771 -12.593 -10.868 1.00 91.12 99 VAL A C 1
ATOM 735 O O . VAL A 1 99 ? 7.773 -13.220 -11.217 1.00 91.12 99 VAL A O 1
ATOM 738 N N . ARG A 1 100 ? 9.948 -13.189 -10.664 1.00 91.56 100 ARG A N 1
ATOM 739 C CA . ARG A 1 100 ? 10.203 -14.626 -10.842 1.00 91.56 100 ARG A CA 1
ATOM 740 C C . ARG A 1 100 ? 10.465 -15.350 -9.531 1.00 91.56 100 ARG A C 1
ATOM 742 O O . ARG A 1 100 ? 10.062 -16.499 -9.386 1.00 91.56 100 ARG A O 1
ATOM 749 N N . SER A 1 101 ? 11.166 -14.702 -8.610 1.00 88.38 101 SER A N 1
ATOM 750 C CA . SER A 1 101 ? 11.469 -15.241 -7.288 1.00 88.38 101 SER A CA 1
ATOM 751 C C . SER A 1 101 ? 11.727 -14.108 -6.303 1.00 88.38 101 SER A C 1
ATOM 753 O O . SER A 1 101 ? 12.076 -12.996 -6.703 1.00 88.38 10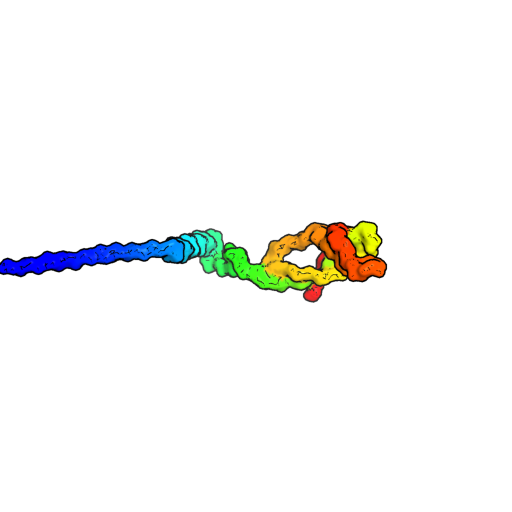1 SER A O 1
ATOM 755 N N . ALA A 1 102 ? 11.559 -14.411 -5.017 1.00 85.62 102 ALA A N 1
ATOM 756 C CA . ALA A 1 102 ? 11.962 -13.544 -3.926 1.00 85.62 102 ALA A CA 1
ATOM 757 C C . ALA A 1 102 ? 12.599 -14.369 -2.807 1.00 85.62 102 ALA A C 1
ATOM 759 O O . ALA A 1 102 ? 12.056 -15.400 -2.406 1.00 85.62 102 ALA A O 1
ATOM 760 N N . GLU A 1 103 ? 13.729 -13.895 -2.300 1.00 84.88 103 GLU A N 1
ATOM 761 C CA . GLU A 1 103 ? 14.492 -14.523 -1.225 1.00 84.88 103 GLU A CA 1
ATOM 762 C C . GLU A 1 103 ? 14.632 -13.557 -0.047 1.00 84.88 103 GLU A C 1
ATOM 764 O O . GLU A 1 103 ? 14.702 -12.338 -0.222 1.00 84.88 103 GLU A O 1
ATOM 769 N N . ILE A 1 104 ? 14.614 -14.106 1.169 1.00 78.06 104 ILE A N 1
ATOM 770 C CA . ILE A 1 104 ? 14.840 -13.333 2.395 1.00 78.06 104 ILE A CA 1
ATOM 771 C C . ILE A 1 104 ? 16.340 -13.100 2.531 1.00 78.06 104 ILE A C 1
ATOM 773 O O . ILE A 1 104 ? 17.104 -14.054 2.391 1.00 78.06 104 ILE A O 1
ATOM 777 N N . HIS A 1 105 ? 16.724 -11.857 2.814 1.00 61.31 105 HIS A N 1
ATOM 778 C CA . HIS A 1 105 ? 18.081 -11.527 3.243 1.00 61.31 105 HIS A CA 1
ATOM 779 C C . HIS A 1 105 ? 18.368 -12.019 4.663 1.00 61.31 105 HIS A C 1
ATOM 781 O O . HIS A 1 105 ? 17.493 -11.831 5.540 1.00 61.31 105 HIS A O 1
#

pLDDT: mean 83.01, std 11.55, range [41.06, 94.19]

Sequence (105 aa):
MATTSTPRRTAVRWSAADDAALDAILSLERIWGEKGGHVTLADLGLDARLRVLSIAANCIAHGNFAREWVGCLGELLPEEIACDLHGLDGRACGMPSRVRSAEIH

Secondary structure (DSSP, 8-state):
---------------HHHHHHHHHHHHHHHHHHHTTS---TGGGT----EEEEEEEEEETTTEEEEEEEEEETTPPPPSEEE---B-TTS-B---EEEEEEEEE-

Radius of gyration: 27.41 Å; chains: 1; bounding box: 62×50×72 Å